Protein AF-A0A239MR69-F1 (afdb_monomer_lite)

pLDDT: mean 82.1, std 11.87, range [53.28, 95.19]

Organism: NCBI:txid474952

Radius of gyration: 20.84 Å; chains: 1; bounding box: 39×39×57 Å

Secondary structure (DSSP, 8-state):
-HHHHHHHHTT--HHHHHHHHHH-PPP---HHHHHHHHHHHHHHHHHHHHHHHHHHTT--TTS-TT-TT-SS--HHHHHHHHHHHHHHHHTTPPTT--PPPPHHHHHHHHHHHHHHHHHHHIIIII--

Structure (mmCIF, N/CA/C/O backbone):
data_AF-A0A239MR69-F1
#
_entry.id   AF-A0A239MR69-F1
#
loop_
_atom_site.group_PDB
_atom_site.id
_atom_site.type_symbol
_atom_site.label_atom_id
_atom_site.label_alt_id
_atom_site.label_comp_id
_atom_site.label_asym_id
_atom_site.label_entity_id
_atom_site.label_seq_id
_atom_site.pdbx_PDB_ins_code
_atom_site.Cartn_x
_atom_site.Cartn_y
_atom_site.Cartn_z
_atom_site.occupancy
_atom_site.B_iso_or_equiv
_atom_site.auth_seq_id
_atom_site.auth_comp_id
_atom_site.auth_asym_id
_atom_site.auth_atom_id
_atom_site.pdbx_PDB_model_num
ATOM 1 N N . MET A 1 1 ? -12.273 -18.280 19.204 1.00 54.34 1 MET A N 1
ATOM 2 C CA . MET A 1 1 ? -12.754 -18.269 20.608 1.00 54.34 1 MET A CA 1
ATOM 3 C C . MET A 1 1 ? -11.661 -18.696 21.611 1.00 54.34 1 MET A C 1
ATOM 5 O O . MET A 1 1 ? -11.927 -19.486 22.507 1.00 54.34 1 MET A O 1
ATOM 9 N N . ALA A 1 2 ? -10.424 -18.188 21.499 1.00 64.31 2 ALA A N 1
ATOM 10 C CA . ALA A 1 2 ? -9.320 -18.597 22.388 1.00 64.31 2 ALA A CA 1
ATOM 11 C C . ALA A 1 2 ? -9.255 -17.788 23.702 1.00 64.31 2 ALA A C 1
ATOM 13 O O . ALA A 1 2 ? -8.893 -18.325 24.742 1.00 64.31 2 ALA A O 1
ATOM 14 N N . ALA A 1 3 ? -9.668 -16.517 23.673 1.00 68.44 3 ALA A N 1
ATOM 15 C CA . ALA A 1 3 ? -9.575 -15.612 24.821 1.00 68.44 3 ALA A CA 1
ATOM 16 C C . ALA A 1 3 ? -10.535 -15.966 25.976 1.00 68.44 3 ALA A C 1
ATOM 18 O O . ALA A 1 3 ? -10.145 -15.896 27.136 1.00 68.44 3 ALA A O 1
ATOM 19 N N . LEU A 1 4 ? -11.761 -16.413 25.673 1.00 66.00 4 LEU A N 1
ATOM 20 C CA . LEU A 1 4 ? -12.755 -16.781 26.696 1.00 66.00 4 LEU A CA 1
ATOM 21 C C . LEU A 1 4 ? -12.341 -18.027 27.494 1.00 66.00 4 LEU A C 1
ATOM 23 O O . LEU A 1 4 ? -12.478 -18.052 28.713 1.00 66.00 4 LEU A O 1
ATOM 27 N N . LYS A 1 5 ? -11.750 -19.028 26.826 1.00 70.75 5 LYS A N 1
ATOM 28 C CA . LYS A 1 5 ? -11.228 -20.235 27.491 1.00 70.75 5 LYS A CA 1
ATOM 29 C C . LYS A 1 5 ? -10.064 -19.926 28.437 1.00 70.75 5 LYS A C 1
ATOM 31 O O . LYS A 1 5 ? -9.964 -20.537 29.495 1.00 70.75 5 LYS A O 1
ATOM 36 N N . LEU A 1 6 ? -9.211 -18.962 28.082 1.00 75.88 6 LEU A N 1
ATOM 37 C CA . LEU A 1 6 ? -8.112 -18.513 28.942 1.00 75.88 6 LEU A CA 1
ATOM 38 C C . LEU A 1 6 ? -8.636 -17.840 30.221 1.00 75.88 6 LEU A C 1
ATOM 40 O O . LEU A 1 6 ? -8.099 -18.075 31.301 1.00 75.88 6 LEU A O 1
ATOM 44 N N . LEU A 1 7 ? -9.699 -17.040 30.115 1.00 72.50 7 LEU A N 1
ATOM 45 C CA . LEU A 1 7 ? -10.329 -16.389 31.267 1.00 72.50 7 LEU A CA 1
ATOM 46 C C . LEU A 1 7 ? -10.995 -17.416 32.193 1.00 72.50 7 LEU A C 1
ATOM 48 O O . LEU A 1 7 ? -10.774 -17.372 33.401 1.00 72.50 7 LEU A O 1
ATOM 52 N N . GLN A 1 8 ? -11.683 -18.412 31.632 1.00 73.88 8 GLN A N 1
ATOM 53 C CA . GLN A 1 8 ? -12.239 -19.526 32.408 1.00 73.88 8 GLN A CA 1
ATOM 54 C C . GLN A 1 8 ? -11.150 -20.344 33.119 1.00 73.88 8 GLN A C 1
ATOM 56 O O . GLN A 1 8 ? -11.290 -20.656 34.298 1.00 73.88 8 GLN A O 1
ATOM 61 N N . SER A 1 9 ? -10.015 -20.622 32.461 1.00 76.88 9 SER A N 1
ATOM 62 C CA . SER A 1 9 ? -8.883 -21.317 33.106 1.00 76.88 9 SER A CA 1
ATOM 63 C C . SER A 1 9 ? -8.221 -20.521 34.236 1.00 76.88 9 SER A C 1
ATOM 65 O O . SER A 1 9 ? -7.526 -21.099 35.066 1.00 76.88 9 SER A O 1
ATOM 67 N N . LYS A 1 10 ? -8.440 -19.201 34.280 1.00 79.56 10 LYS A N 1
ATOM 68 C CA . LYS A 1 10 ? -7.978 -18.312 35.354 1.00 79.56 10 LYS A CA 1
ATOM 69 C C . LYS A 1 10 ? -9.010 -18.138 36.476 1.00 79.56 10 LYS A C 1
ATOM 71 O O . LYS A 1 10 ? -8.762 -17.362 37.392 1.00 79.56 10 LYS A O 1
ATOM 76 N N . GLY A 1 11 ? -10.129 -18.865 36.421 1.00 78.69 11 GLY A N 1
ATOM 77 C CA . GLY A 1 11 ? -11.151 -18.884 37.468 1.00 78.69 11 GLY A CA 1
ATOM 78 C C . GLY A 1 11 ? -12.255 -17.838 37.315 1.00 78.69 11 GLY A C 1
ATOM 79 O O . GLY A 1 11 ? -13.064 -17.701 38.226 1.00 78.69 11 GLY A O 1
ATOM 80 N N . TYR A 1 12 ? -12.319 -17.119 36.190 1.00 78.38 12 TYR A N 1
ATOM 81 C CA . TYR A 1 12 ? -13.419 -16.191 35.924 1.00 78.38 12 TYR A CA 1
ATOM 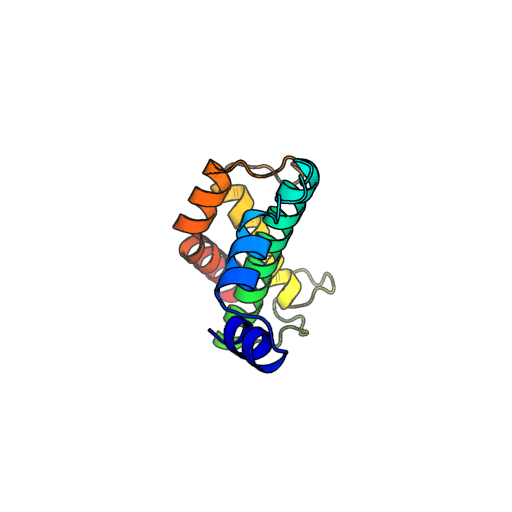82 C C . TYR A 1 12 ? -14.644 -16.946 35.412 1.00 78.38 12 TYR A C 1
ATOM 84 O O . TYR A 1 12 ? -14.545 -17.718 34.451 1.00 78.38 12 TYR A O 1
ATOM 92 N N . THR A 1 13 ? -15.803 -16.709 36.027 1.00 79.25 13 THR A N 1
ATOM 93 C CA . THR A 1 13 ? -17.060 -17.269 35.522 1.00 79.25 13 THR A CA 1
ATOM 94 C C . THR A 1 13 ? -17.506 -16.532 34.269 1.00 79.25 13 THR A C 1
ATOM 96 O O . THR A 1 13 ? -17.107 -15.397 33.998 1.00 79.25 13 THR A O 1
ATOM 99 N N . THR A 1 14 ? -18.343 -17.191 33.475 1.00 74.00 14 THR A N 1
ATOM 100 C CA . THR A 1 14 ? -18.889 -16.588 32.262 1.00 74.00 14 THR A CA 1
ATOM 101 C C . THR A 1 14 ? -19.678 -15.322 32.597 1.00 74.00 14 THR A C 1
ATOM 103 O O . THR A 1 14 ? -19.508 -14.342 31.879 1.00 74.00 14 THR A O 1
ATOM 106 N N . GLU A 1 15 ? -20.425 -15.304 33.716 1.00 74.12 15 GLU A N 1
ATOM 107 C CA . GLU A 1 15 ? -21.164 -14.118 34.175 1.00 74.12 15 GLU A CA 1
ATOM 108 C C . GLU A 1 15 ? -20.233 -12.944 34.506 1.00 74.12 15 GLU A C 1
ATOM 110 O O . GLU A 1 15 ? -20.468 -11.833 34.034 1.00 74.12 15 GLU A O 1
ATOM 115 N N . GLN A 1 16 ? -19.139 -13.196 35.237 1.00 74.00 16 GLN A N 1
ATOM 116 C CA . GLN A 1 16 ? -18.146 -12.173 35.592 1.00 74.00 16 GLN A CA 1
ATOM 117 C C . GLN A 1 16 ? -17.463 -11.576 34.357 1.00 74.00 16 GLN A C 1
ATOM 119 O O . GLN A 1 16 ? -17.144 -10.389 34.321 1.00 74.00 16 GLN A O 1
ATOM 124 N N . VAL A 1 17 ? -17.235 -12.395 33.327 1.00 69.19 17 VAL A N 1
ATOM 125 C CA . VAL A 1 17 ? -16.662 -11.930 32.060 1.00 69.19 17 VAL A CA 1
ATOM 126 C C . VAL A 1 17 ? -17.663 -11.069 31.291 1.00 69.19 17 VAL A C 1
ATOM 128 O O . VAL A 1 17 ? -17.259 -10.040 30.755 1.00 69.19 17 VAL A O 1
ATOM 131 N N . THR A 1 18 ? -18.946 -11.442 31.245 1.00 71.81 18 THR A N 1
ATOM 132 C CA . THR A 1 18 ? -19.999 -10.612 30.630 1.00 71.81 18 THR A CA 1
ATOM 133 C C . THR A 1 18 ? -20.196 -9.292 31.364 1.00 71.81 18 THR A C 1
ATOM 135 O O . THR A 1 18 ? -20.209 -8.257 30.712 1.00 71.81 18 THR A O 1
ATOM 138 N N . GLU A 1 19 ? -20.239 -9.293 32.696 1.00 74.38 19 GLU A N 1
ATOM 139 C CA . GLU A 1 19 ? -20.386 -8.075 33.503 1.00 74.38 19 GLU A CA 1
ATOM 140 C C . GLU A 1 19 ? -19.182 -7.129 33.328 1.00 74.38 19 GLU A C 1
ATOM 142 O O . GLU A 1 19 ? -19.330 -5.913 33.178 1.00 74.38 19 GLU A O 1
ATOM 147 N N . ALA A 1 20 ? -17.966 -7.679 33.244 1.00 68.94 20 ALA A N 1
ATOM 148 C CA . ALA A 1 20 ? -16.765 -6.912 32.915 1.00 68.94 20 ALA A CA 1
ATOM 149 C C . ALA A 1 20 ? -16.802 -6.336 31.485 1.00 68.94 20 ALA A C 1
ATOM 151 O O . ALA A 1 20 ? -16.360 -5.214 31.253 1.00 68.94 20 ALA A O 1
ATOM 152 N N . LEU A 1 21 ? -17.334 -7.086 30.515 1.00 66.69 21 LEU A N 1
ATOM 153 C CA . LEU A 1 21 ? -17.507 -6.635 29.130 1.00 66.69 21 LEU A CA 1
ATOM 154 C C . LEU A 1 21 ? -18.568 -5.541 28.993 1.00 66.69 21 LEU A C 1
ATOM 156 O O . LEU A 1 21 ? -18.372 -4.603 28.226 1.00 66.69 21 LEU A O 1
ATOM 160 N N . GLU A 1 22 ? -19.661 -5.644 29.741 1.00 69.69 22 GLU A N 1
ATOM 161 C CA . GLU A 1 22 ? -20.737 -4.652 29.764 1.00 69.69 22 GLU A CA 1
ATOM 162 C C . GLU A 1 22 ? -20.319 -3.368 30.495 1.00 69.69 22 GLU A C 1
ATOM 164 O O . GLU A 1 22 ? -20.721 -2.272 30.105 1.00 69.69 22 GLU A O 1
ATOM 169 N N . SER A 1 23 ? -19.457 -3.482 31.510 1.00 68.75 23 SER A N 1
ATOM 170 C CA . SER A 1 23 ? -18.897 -2.336 32.243 1.00 68.75 23 SER A CA 1
ATOM 171 C C . SER A 1 23 ? -17.694 -1.676 31.556 1.00 68.75 23 SER A C 1
ATOM 173 O O . SER A 1 23 ? -17.339 -0.542 31.897 1.00 68.75 23 SER A O 1
ATOM 175 N N . LEU A 1 24 ? -17.083 -2.332 30.564 1.00 65.31 24 LEU A N 1
ATOM 176 C CA . LEU A 1 24 ? -16.018 -1.771 29.733 1.00 65.31 24 LEU A CA 1
ATOM 177 C C . LEU A 1 24 ? -16.575 -0.648 28.849 1.00 65.31 24 LEU A C 1
ATOM 179 O O . LEU A 1 24 ? -16.944 -0.840 27.691 1.00 65.31 24 LEU A O 1
ATOM 183 N N . GLN A 1 25 ? -16.588 0.571 29.385 1.00 57.25 25 GLN A N 1
ATOM 184 C CA . GLN A 1 25 ? -16.839 1.749 28.570 1.00 57.25 25 GLN A CA 1
ATOM 185 C C . GLN A 1 25 ? -15.681 1.939 27.578 1.00 57.25 25 GLN A C 1
ATOM 187 O O . GLN A 1 25 ? -14.514 1.960 27.991 1.00 57.25 25 GLN A O 1
ATOM 192 N N . PRO A 1 26 ? -15.960 2.090 26.269 1.00 60.88 26 PRO A N 1
ATOM 193 C CA . PRO A 1 26 ? -14.925 2.374 25.290 1.00 60.88 26 PRO A CA 1
ATOM 194 C C . PRO A 1 26 ? -14.168 3.629 25.708 1.00 60.88 26 PRO A C 1
ATOM 196 O O . PRO A 1 26 ? -14.777 4.681 25.905 1.00 60.88 26 PRO A O 1
ATOM 199 N N . VAL A 1 27 ? -12.841 3.540 25.814 1.00 62.03 27 VAL A N 1
ATOM 200 C CA . VAL A 1 27 ? -12.018 4.728 26.056 1.00 62.03 27 VAL A CA 1
ATOM 201 C C . VAL A 1 27 ? -12.282 5.703 24.905 1.00 62.03 27 VAL A C 1
ATOM 203 O O . VAL A 1 27 ? -12.012 5.348 23.751 1.00 62.03 27 VAL A O 1
ATOM 206 N N . PRO A 1 28 ? -12.821 6.907 25.170 1.00 57.09 28 PRO A N 1
ATOM 207 C CA . PRO A 1 28 ? -13.167 7.840 24.114 1.00 57.09 28 PRO A CA 1
ATOM 208 C C . PRO A 1 28 ? -11.891 8.240 23.375 1.00 57.09 28 PRO A C 1
ATOM 210 O O . PRO A 1 28 ? -11.030 8.958 23.882 1.00 57.09 28 PRO A O 1
ATOM 213 N N . VAL A 1 29 ? -11.744 7.733 22.154 1.00 67.12 29 VAL A N 1
ATOM 214 C CA . VAL A 1 29 ? -10.640 8.101 21.274 1.00 67.12 29 VAL A CA 1
ATOM 215 C C . VAL A 1 29 ? -10.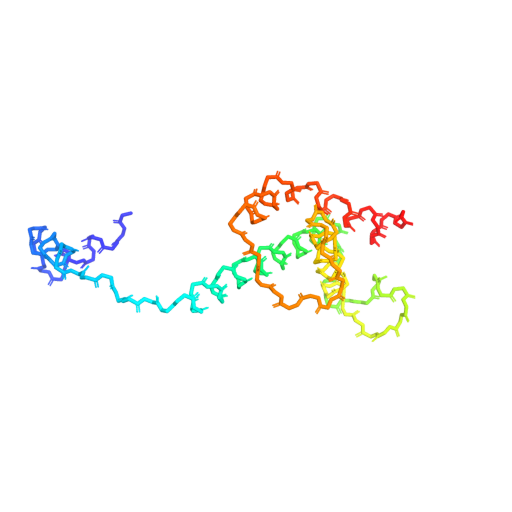960 9.426 20.604 1.00 67.12 29 VAL A C 1
ATOM 217 O O . VAL A 1 29 ? -12.060 9.656 20.100 1.00 67.12 29 VAL A O 1
ATOM 220 N N . THR A 1 30 ? -9.980 10.323 20.567 1.00 73.50 30 THR A N 1
ATOM 221 C CA . THR A 1 30 ? -10.147 11.589 19.856 1.00 73.50 30 THR A CA 1
ATOM 222 C C . THR A 1 30 ? -10.386 11.325 18.368 1.00 73.50 30 THR A C 1
ATOM 224 O O . THR A 1 30 ? -9.839 10.383 17.785 1.00 73.50 30 THR A O 1
ATOM 227 N N . LYS A 1 31 ? -11.146 12.205 17.703 1.00 72.19 31 LYS A N 1
ATOM 228 C CA . LYS A 1 31 ? -11.356 12.130 16.245 1.00 72.19 31 LYS A CA 1
ATOM 229 C C . LYS A 1 31 ? -10.025 12.066 15.469 1.00 72.19 31 LYS A C 1
ATOM 231 O O . LYS A 1 31 ? -9.975 11.470 14.400 1.00 72.19 31 LYS A O 1
ATOM 236 N N . ALA A 1 32 ? -8.944 12.641 16.007 1.00 67.50 32 ALA A N 1
ATOM 237 C CA . ALA A 1 32 ? -7.599 12.564 15.434 1.00 67.50 32 ALA A CA 1
ATOM 238 C C . ALA A 1 32 ? -6.995 11.150 15.483 1.00 67.50 32 ALA A C 1
ATOM 240 O O . ALA A 1 32 ? -6.489 10.684 14.463 1.00 67.50 32 ALA A O 1
ATOM 241 N N . ARG A 1 33 ? -7.109 10.437 16.614 1.00 68.12 33 A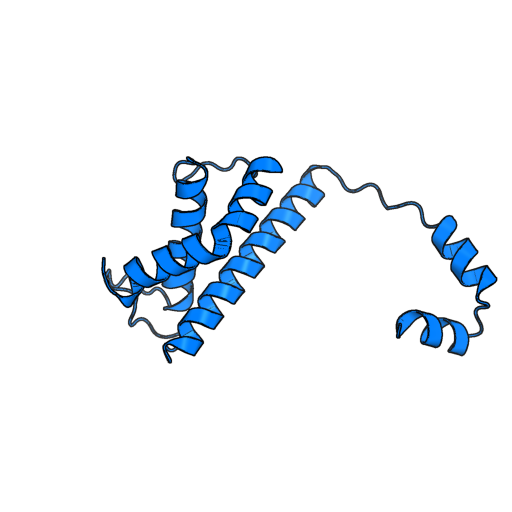RG A N 1
ATOM 242 C CA . ARG A 1 33 ? -6.628 9.049 16.743 1.00 68.12 33 ARG A CA 1
ATOM 243 C C . ARG A 1 33 ? -7.366 8.091 15.813 1.00 68.12 33 ARG A C 1
ATOM 245 O O . ARG A 1 33 ? -6.739 7.228 15.208 1.00 68.12 33 ARG A O 1
ATOM 252 N N . VAL A 1 34 ? -8.677 8.274 15.650 1.00 67.44 34 VAL A N 1
ATOM 253 C CA . VAL A 1 34 ? -9.481 7.481 14.703 1.00 67.44 34 VAL A CA 1
ATOM 254 C C . VAL A 1 34 ? -8.978 7.662 13.269 1.00 67.44 34 VAL A C 1
ATOM 256 O O . VAL A 1 34 ? -8.869 6.690 12.526 1.00 67.44 34 VAL A O 1
ATOM 259 N N . ARG A 1 35 ? -8.631 8.895 12.880 1.00 63.53 35 ARG A N 1
ATOM 260 C CA . ARG A 1 35 ? -8.096 9.190 11.541 1.00 63.53 35 ARG A CA 1
ATOM 261 C C . ARG A 1 35 ? -6.710 8.581 11.325 1.00 63.53 35 ARG A C 1
ATOM 263 O O . ARG A 1 35 ? -6.513 7.884 10.338 1.00 63.53 35 ARG A O 1
ATOM 270 N N . GLN A 1 36 ? -5.798 8.737 12.285 1.00 67.38 36 GLN A N 1
ATOM 271 C CA . GLN A 1 36 ? -4.466 8.120 12.220 1.00 67.38 36 GLN A CA 1
ATOM 272 C C . GLN A 1 36 ? -4.536 6.594 12.088 1.00 67.38 36 GLN A C 1
ATOM 274 O O . GLN A 1 36 ? -3.820 6.022 11.272 1.00 67.38 36 GLN A O 1
ATOM 279 N N . ALA A 1 37 ? -5.432 5.940 12.834 1.00 69.81 37 ALA A N 1
ATOM 280 C CA . ALA A 1 37 ? -5.630 4.496 12.738 1.00 69.81 37 ALA A CA 1
ATOM 281 C C . ALA A 1 37 ? -6.146 4.069 11.353 1.00 69.81 37 ALA A C 1
ATOM 283 O O . ALA A 1 37 ? -5.641 3.105 10.782 1.00 69.81 37 ALA A O 1
ATOM 284 N N . LYS A 1 38 ? -7.105 4.809 10.777 1.00 67.94 38 LYS A N 1
ATOM 285 C CA . LYS A 1 38 ? -7.617 4.535 9.423 1.00 67.94 38 LYS A CA 1
ATOM 286 C C . LYS A 1 38 ? -6.540 4.701 8.353 1.00 67.94 38 LYS A C 1
ATOM 288 O O . LYS A 1 38 ? -6.409 3.843 7.485 1.00 67.94 38 LYS A O 1
ATOM 293 N N . ARG A 1 39 ? -5.734 5.760 8.448 1.00 71.81 39 ARG A N 1
ATOM 294 C CA . ARG A 1 39 ? -4.605 5.994 7.542 1.00 71.81 39 ARG A CA 1
ATOM 295 C C . ARG A 1 39 ? -3.550 4.896 7.650 1.00 71.81 39 ARG A C 1
ATOM 297 O O . ARG A 1 39 ? -3.104 4.390 6.629 1.00 71.81 39 ARG A O 1
ATOM 304 N N . ALA A 1 40 ? -3.191 4.502 8.871 1.00 76.00 40 ALA A N 1
ATOM 305 C CA . ALA A 1 40 ? -2.259 3.403 9.103 1.00 76.00 40 ALA A CA 1
ATOM 306 C C . ALA A 1 40 ? -2.792 2.073 8.542 1.00 76.00 40 ALA A C 1
ATOM 308 O O . ALA A 1 40 ? -2.025 1.295 7.978 1.00 76.00 40 ALA A O 1
ATOM 309 N N . GLY A 1 41 ? -4.103 1.832 8.643 1.00 83.12 41 GLY A N 1
ATOM 310 C CA . GLY A 1 41 ? -4.756 0.661 8.057 1.00 83.12 41 GLY A CA 1
ATOM 311 C C . GLY A 1 41 ? -4.640 0.620 6.532 1.00 83.12 41 GLY A C 1
ATOM 312 O O . GLY A 1 41 ? -4.224 -0.398 5.979 1.00 83.12 41 GLY A O 1
ATOM 313 N N . LEU A 1 42 ? -4.938 1.734 5.857 1.00 85.25 42 LEU A N 1
ATOM 314 C CA . LEU A 1 42 ? -4.801 1.827 4.402 1.00 85.25 42 LEU A CA 1
ATOM 315 C C . LEU A 1 42 ? -3.337 1.710 3.955 1.00 85.25 42 LEU A C 1
ATOM 317 O O . LEU A 1 42 ? -3.046 0.937 3.048 1.00 85.25 42 LEU A O 1
ATOM 321 N N . ASP A 1 43 ? -2.410 2.403 4.621 1.00 87.25 43 ASP A N 1
ATOM 322 C CA . ASP A 1 43 ? -0.974 2.323 4.318 1.00 87.25 43 ASP A CA 1
ATOM 323 C C . ASP A 1 43 ? -0.442 0.887 4.458 1.00 87.25 43 ASP A C 1
ATOM 325 O O . ASP A 1 43 ? 0.268 0.387 3.583 1.00 87.25 43 ASP A O 1
ATOM 329 N N . THR A 1 44 ? -0.869 0.183 5.511 1.00 88.56 44 THR A N 1
ATOM 330 C CA . THR A 1 44 ? -0.540 -1.233 5.718 1.00 88.56 44 THR A CA 1
ATOM 331 C C . THR A 1 44 ? -1.089 -2.091 4.582 1.00 88.56 44 THR A C 1
ATOM 333 O O . THR A 1 44 ? -0.349 -2.888 4.010 1.00 88.56 44 THR A O 1
ATOM 336 N N . ARG A 1 45 ? -2.362 -1.903 4.207 1.00 90.44 45 ARG A N 1
ATOM 337 C CA . ARG A 1 45 ? -3.001 -2.644 3.109 1.00 90.44 45 ARG A CA 1
ATOM 338 C C . ARG A 1 45 ? -2.266 -2.431 1.784 1.00 90.44 45 ARG A C 1
ATOM 340 O O . ARG A 1 45 ? -2.003 -3.401 1.076 1.00 90.44 45 ARG A O 1
ATOM 347 N N . ILE A 1 46 ? -1.895 -1.190 1.474 1.00 93.06 46 ILE A N 1
ATOM 348 C CA . ILE A 1 46 ? -1.125 -0.842 0.275 1.00 93.06 46 ILE A CA 1
ATOM 349 C C . ILE A 1 46 ? 0.252 -1.509 0.307 1.00 93.06 46 ILE A C 1
ATOM 351 O O . ILE A 1 46 ? 0.651 -2.133 -0.674 1.00 93.06 46 ILE A O 1
ATOM 355 N N . LYS A 1 47 ? 0.968 -1.443 1.436 1.00 93.06 47 LYS A N 1
ATOM 356 C CA . LYS A 1 47 ? 2.278 -2.090 1.587 1.00 93.06 47 LYS A CA 1
ATOM 357 C C . LYS A 1 47 ? 2.189 -3.606 1.396 1.00 93.06 47 LYS A C 1
ATOM 359 O O . LYS A 1 47 ? 3.027 -4.181 0.704 1.00 93.06 47 LYS A O 1
ATOM 364 N N . THR A 1 48 ? 1.177 -4.251 1.976 1.00 94.38 48 THR A N 1
ATOM 365 C CA . THR A 1 48 ? 0.932 -5.689 1.801 1.00 94.38 48 THR A CA 1
ATOM 366 C C . THR A 1 48 ? 0.624 -6.029 0.345 1.00 94.38 48 THR A C 1
ATOM 368 O O . THR A 1 48 ? 1.171 -7.001 -0.170 1.00 94.38 48 THR A O 1
ATOM 371 N N . ALA A 1 49 ? -0.198 -5.227 -0.336 1.00 93.50 49 ALA A N 1
ATOM 372 C CA . ALA A 1 49 ? -0.500 -5.421 -1.751 1.00 93.50 49 ALA A CA 1
ATOM 373 C C . ALA A 1 49 ? 0.754 -5.272 -2.626 1.00 93.50 49 ALA A C 1
ATOM 375 O O . ALA A 1 49 ? 1.021 -6.139 -3.451 1.00 93.50 49 ALA A O 1
ATOM 376 N N . ALA A 1 50 ? 1.568 -4.240 -2.391 1.00 94.50 50 ALA A N 1
ATOM 377 C CA . ALA A 1 50 ? 2.830 -4.040 -3.099 1.00 94.50 50 ALA A CA 1
ATOM 378 C C . ALA A 1 50 ? 3.786 -5.227 -2.907 1.00 94.50 50 ALA A C 1
ATOM 380 O O . ALA A 1 50 ? 4.324 -5.749 -3.879 1.00 94.50 50 ALA A O 1
ATOM 381 N N . ALA A 1 51 ? 3.966 -5.696 -1.669 1.00 93.75 51 ALA A N 1
ATOM 382 C CA . ALA A 1 51 ? 4.808 -6.857 -1.386 1.00 93.75 51 ALA A CA 1
ATOM 383 C C . ALA A 1 51 ? 4.281 -8.135 -2.060 1.00 93.75 51 ALA A C 1
ATOM 385 O O . ALA A 1 51 ? 5.066 -8.907 -2.605 1.00 93.75 51 ALA A O 1
ATOM 386 N N . ARG A 1 52 ? 2.957 -8.336 -2.058 1.00 95.19 52 ARG A N 1
ATOM 387 C CA . ARG A 1 52 ? 2.308 -9.468 -2.725 1.00 95.19 52 ARG A CA 1
ATOM 388 C C . ARG A 1 52 ? 2.532 -9.443 -4.236 1.00 95.19 52 ARG A C 1
ATOM 390 O O . ARG A 1 52 ? 2.945 -10.456 -4.781 1.00 95.19 52 ARG A O 1
ATOM 397 N N . VAL A 1 53 ? 2.322 -8.298 -4.883 1.00 94.56 53 VAL A N 1
ATOM 398 C CA . VAL A 1 53 ? 2.593 -8.120 -6.318 1.00 94.56 53 VAL A CA 1
ATOM 399 C C . VAL A 1 53 ? 4.049 -8.460 -6.628 1.00 94.56 53 VAL A C 1
ATOM 401 O O . VAL A 1 53 ? 4.327 -9.246 -7.523 1.00 94.56 53 VAL A O 1
ATOM 404 N N . LEU A 1 54 ? 5.001 -7.928 -5.861 1.00 94.25 54 LEU A N 1
ATOM 405 C CA . LEU A 1 54 ? 6.418 -8.210 -6.102 1.00 94.25 54 LEU A CA 1
ATOM 406 C C . LEU A 1 54 ? 6.744 -9.701 -5.953 1.00 94.25 54 LEU A C 1
ATOM 408 O O . LEU A 1 54 ? 7.501 -10.235 -6.758 1.00 94.25 54 LEU A O 1
ATOM 412 N N . ALA A 1 55 ? 6.135 -10.381 -4.980 1.00 94.25 55 ALA A N 1
ATOM 413 C CA . ALA A 1 55 ? 6.275 -11.824 -4.822 1.00 94.25 55 ALA A CA 1
ATOM 414 C C . ALA A 1 55 ? 5.675 -12.605 -6.006 1.00 94.25 55 ALA A C 1
ATOM 416 O O . ALA A 1 55 ? 6.322 -13.519 -6.509 1.00 94.25 55 ALA A O 1
ATOM 417 N N . GLU A 1 56 ? 4.484 -12.227 -6.484 1.00 94.50 56 GLU A N 1
ATOM 418 C CA . GLU A 1 56 ? 3.816 -12.860 -7.634 1.00 94.50 56 GLU A CA 1
ATOM 419 C C . GLU A 1 56 ? 4.660 -12.759 -8.916 1.00 94.50 56 GLU A C 1
ATOM 421 O O . GLU A 1 56 ? 4.752 -13.722 -9.674 1.00 94.50 56 GLU A O 1
ATOM 426 N N . TYR A 1 57 ? 5.357 -11.639 -9.114 1.00 92.75 57 TYR A N 1
ATOM 427 C CA . TYR A 1 57 ? 6.248 -11.416 -10.259 1.00 92.75 57 TYR A CA 1
ATOM 428 C C . TYR A 1 57 ? 7.706 -11.836 -10.002 1.00 92.75 57 TYR A C 1
ATOM 430 O O . TYR A 1 57 ? 8.574 -11.588 -10.837 1.00 92.75 57 TYR A O 1
ATOM 438 N N . SER A 1 58 ? 8.003 -12.475 -8.863 1.00 94.38 58 SER A N 1
ATOM 439 C CA . SER A 1 58 ? 9.362 -12.893 -8.473 1.00 94.38 58 SER A CA 1
ATOM 440 C C . SER A 1 58 ? 10.396 -11.752 -8.466 1.00 94.38 58 SER A C 1
ATOM 442 O O . SER A 1 58 ? 11.576 -11.949 -8.756 1.00 94.38 58 SER A O 1
ATOM 444 N N . ILE A 1 59 ? 9.966 -10.538 -8.116 1.00 93.94 59 ILE A N 1
ATOM 445 C CA . ILE A 1 59 ? 10.812 -9.345 -8.027 1.00 93.94 59 ILE A CA 1
ATOM 446 C C . ILE A 1 59 ? 11.283 -9.165 -6.582 1.00 93.94 59 ILE A C 1
ATOM 448 O O . ILE A 1 59 ? 10.476 -9.088 -5.659 1.00 93.94 59 ILE A O 1
ATOM 452 N N . ASN A 1 60 ? 12.597 -9.019 -6.378 1.00 93.31 60 ASN A N 1
ATOM 453 C CA . ASN A 1 60 ? 13.159 -8.737 -5.054 1.00 93.31 60 ASN A CA 1
ATOM 454 C C . ASN A 1 60 ? 12.666 -7.368 -4.527 1.00 93.31 60 ASN A C 1
ATOM 456 O O . ASN A 1 60 ? 12.986 -6.354 -5.156 1.00 93.31 60 ASN A O 1
ATOM 460 N N . PRO A 1 61 ? 11.962 -7.295 -3.379 1.00 91.56 61 PRO A N 1
ATOM 461 C CA . PRO A 1 61 ? 11.467 -6.035 -2.819 1.00 91.56 61 PRO A CA 1
ATOM 462 C C . PRO A 1 61 ? 12.551 -5.006 -2.475 1.00 91.56 61 PRO A C 1
ATOM 464 O O . PRO A 1 61 ? 12.305 -3.808 -2.620 1.00 91.56 61 PRO A O 1
ATOM 467 N N . GLU A 1 62 ? 13.742 -5.462 -2.078 1.00 92.75 62 GLU A N 1
ATOM 468 C CA . GLU A 1 62 ? 14.893 -4.609 -1.736 1.00 92.75 62 GLU A CA 1
ATOM 469 C C . GLU A 1 62 ? 15.777 -4.278 -2.951 1.00 92.75 62 GLU A C 1
ATOM 471 O O . GLU A 1 62 ? 16.702 -3.472 -2.862 1.00 92.75 62 GLU A O 1
ATOM 476 N N . GLY A 1 63 ? 15.495 -4.886 -4.109 1.00 92.38 63 GLY A N 1
ATOM 477 C CA . GLY A 1 63 ? 16.159 -4.553 -5.369 1.00 92.38 63 GLY A CA 1
ATOM 478 C C . GLY A 1 63 ? 15.775 -3.160 -5.878 1.00 92.38 63 GLY A C 1
ATOM 479 O O . GLY A 1 63 ? 14.890 -2.512 -5.330 1.00 92.38 63 GLY A O 1
ATOM 480 N N . GLN A 1 64 ? 16.419 -2.707 -6.956 1.00 93.69 64 GLN A N 1
ATOM 481 C CA . GLN A 1 64 ? 16.173 -1.390 -7.578 1.00 93.69 64 GLN A CA 1
ATOM 482 C C . GLN A 1 64 ? 15.769 -1.503 -9.058 1.00 93.69 64 GLN A C 1
ATOM 484 O O . GLN A 1 64 ? 15.864 -0.547 -9.822 1.00 93.69 64 GLN A O 1
ATOM 489 N N . THR A 1 65 ? 15.338 -2.687 -9.494 1.00 90.75 65 THR A N 1
ATOM 490 C CA . THR A 1 65 ? 15.017 -2.973 -10.902 1.00 90.75 65 THR A CA 1
ATOM 491 C C . THR A 1 65 ? 13.842 -2.150 -11.438 1.00 90.75 65 THR A C 1
ATOM 493 O O . THR A 1 65 ? 13.792 -1.871 -12.632 1.00 90.75 65 THR A O 1
ATOM 496 N N . LEU A 1 66 ? 12.916 -1.734 -10.573 1.00 89.56 66 LEU A N 1
ATOM 497 C CA . LEU A 1 66 ? 11.753 -0.912 -10.915 1.00 89.56 66 LEU A CA 1
ATOM 498 C C . LEU A 1 66 ? 12.046 0.597 -10.842 1.00 89.56 66 LEU A C 1
ATOM 500 O O . LEU A 1 66 ? 11.251 1.403 -11.324 1.00 89.56 66 LEU A O 1
ATOM 504 N N . ASP A 1 67 ? 13.185 1.010 -10.278 1.00 90.12 67 ASP A N 1
ATOM 505 C CA . ASP A 1 67 ? 13.577 2.419 -10.176 1.00 90.12 67 ASP A CA 1
ATOM 506 C C . ASP A 1 67 ? 14.195 2.934 -11.486 1.00 90.12 67 ASP A C 1
ATOM 508 O O . ASP A 1 67 ? 15.391 3.211 -11.598 1.00 90.12 67 ASP A O 1
ATOM 512 N N . LYS A 1 68 ? 1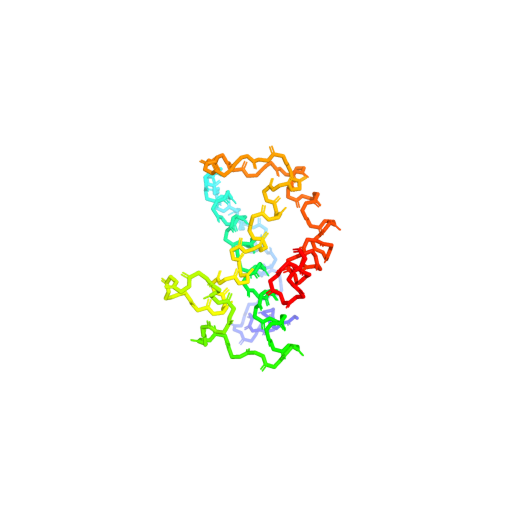3.343 3.103 -12.504 1.00 86.00 68 LYS A N 1
ATOM 513 C CA . LYS A 1 68 ? 13.736 3.572 -13.846 1.00 86.00 68 LYS A CA 1
ATOM 514 C C . LYS A 1 68 ? 14.441 4.937 -13.824 1.00 86.00 68 LYS A C 1
ATOM 516 O O . LYS A 1 68 ? 15.251 5.225 -14.701 1.00 86.00 68 LYS A O 1
ATOM 521 N N . LYS A 1 69 ? 14.152 5.776 -12.822 1.00 86.62 69 LYS A N 1
ATOM 522 C CA . LYS A 1 69 ? 14.741 7.116 -12.660 1.00 86.62 69 LYS A CA 1
ATOM 523 C C . LYS A 1 69 ? 16.064 7.106 -11.882 1.00 86.62 69 LYS A C 1
ATOM 525 O O . LYS A 1 69 ? 16.660 8.169 -11.739 1.00 86.62 69 LYS A O 1
ATOM 530 N N . ARG A 1 70 ? 16.526 5.938 -11.410 1.00 86.88 70 ARG A N 1
ATOM 531 C CA . ARG A 1 70 ? 17.774 5.754 -10.644 1.00 86.88 70 ARG A CA 1
ATOM 532 C C . ARG A 1 70 ? 17.876 6.707 -9.448 1.00 86.88 70 ARG A C 1
ATOM 534 O O . ARG A 1 70 ? 18.918 7.305 -9.196 1.00 86.88 70 ARG A O 1
ATOM 541 N N . LEU A 1 71 ? 16.772 6.856 -8.723 1.00 89.12 71 LEU A N 1
ATOM 542 C CA . LEU A 1 71 ? 16.670 7.674 -7.515 1.00 89.12 71 LEU A CA 1
ATOM 543 C C . LEU A 1 71 ? 17.152 6.937 -6.250 1.00 89.12 71 LEU A C 1
ATOM 545 O O . LEU A 1 71 ? 17.070 7.498 -5.159 1.00 89.12 71 LEU A O 1
ATOM 549 N N . GLY A 1 72 ? 17.614 5.690 -6.378 1.00 90.00 72 GLY A N 1
ATOM 550 C CA . GLY A 1 72 ? 18.053 4.844 -5.268 1.00 90.00 72 GLY A CA 1
ATOM 551 C C . GLY A 1 72 ? 16.890 4.267 -4.461 1.00 90.00 72 GLY A C 1
ATOM 552 O O . GLY A 1 72 ? 17.032 4.015 -3.266 1.00 90.00 72 GLY A O 1
ATOM 553 N N . ARG A 1 73 ? 15.714 4.103 -5.078 1.00 91.12 73 ARG A N 1
ATOM 554 C CA . ARG A 1 73 ? 14.509 3.597 -4.405 1.00 91.12 73 ARG A CA 1
ATOM 555 C C . ARG A 1 73 ? 14.403 2.086 -4.552 1.00 91.12 73 ARG A C 1
ATOM 557 O O . ARG A 1 73 ? 14.633 1.548 -5.630 1.00 91.12 73 ARG A O 1
ATOM 564 N N . SER A 1 74 ? 13.993 1.410 -3.480 1.00 94.19 74 SER A N 1
ATOM 565 C CA . SER A 1 74 ? 13.710 -0.022 -3.549 1.00 94.19 74 SER A CA 1
ATOM 566 C C . SER A 1 74 ? 12.440 -0.307 -4.354 1.00 94.19 74 SER A C 1
ATOM 568 O O . SER A 1 74 ? 11.527 0.522 -4.432 1.00 94.19 74 SER A O 1
ATOM 570 N N . ASN A 1 75 ? 12.355 -1.506 -4.921 1.00 92.81 75 ASN A N 1
ATOM 571 C CA . ASN A 1 75 ? 11.213 -1.990 -5.691 1.00 92.81 75 ASN A CA 1
ATOM 572 C C . ASN A 1 75 ? 9.909 -1.902 -4.890 1.00 92.81 75 ASN A C 1
ATOM 574 O O . ASN A 1 75 ? 8.875 -1.504 -5.430 1.00 92.81 75 ASN A O 1
ATOM 578 N N . LEU A 1 76 ? 9.969 -2.189 -3.584 1.00 92.75 76 LEU A N 1
ATOM 579 C CA . LEU A 1 76 ? 8.837 -2.021 -2.676 1.00 92.75 76 LEU A CA 1
ATOM 580 C C . LEU A 1 76 ? 8.368 -0.566 -2.594 1.00 92.75 76 LEU A C 1
ATOM 582 O O . LEU A 1 76 ? 7.167 -0.308 -2.652 1.00 92.75 76 LEU A O 1
ATOM 586 N N . ILE A 1 77 ? 9.299 0.386 -2.479 1.00 92.69 77 ILE A N 1
ATOM 587 C CA . ILE A 1 77 ? 8.972 1.816 -2.428 1.00 92.69 77 ILE A CA 1
ATOM 588 C C . ILE A 1 77 ? 8.373 2.274 -3.756 1.00 92.69 77 ILE A C 1
ATOM 590 O O . ILE A 1 77 ? 7.394 3.022 -3.741 1.00 92.69 77 ILE A O 1
ATOM 594 N N . VAL A 1 78 ? 8.925 1.832 -4.890 1.00 94.12 78 VAL A N 1
ATOM 595 C CA . VAL A 1 78 ? 8.415 2.187 -6.223 1.00 94.12 78 VAL A CA 1
ATOM 596 C C . VAL A 1 78 ? 6.976 1.698 -6.394 1.00 94.12 78 VAL A C 1
ATOM 598 O O . VAL A 1 78 ? 6.095 2.504 -6.691 1.00 94.12 78 VAL A O 1
ATOM 601 N N . MET A 1 79 ? 6.717 0.416 -6.118 1.00 94.38 79 MET A N 1
ATOM 602 C CA . MET A 1 79 ? 5.383 -0.173 -6.252 1.00 94.38 79 MET A CA 1
ATOM 603 C C . MET A 1 79 ? 4.373 0.458 -5.284 1.00 94.38 79 MET A C 1
ATOM 605 O O . MET A 1 79 ? 3.283 0.856 -5.690 1.00 94.38 79 MET A O 1
ATOM 609 N N . LYS A 1 80 ? 4.751 0.632 -4.008 1.00 94.19 80 LYS A N 1
ATOM 610 C CA . LYS A 1 80 ? 3.915 1.322 -3.014 1.00 94.19 80 LYS A CA 1
ATOM 611 C C . LYS A 1 80 ? 3.546 2.732 -3.476 1.00 94.19 80 LYS A C 1
ATOM 613 O O . LYS A 1 80 ? 2.380 3.106 -3.417 1.00 94.19 80 LYS A O 1
ATOM 618 N N . SER A 1 81 ? 4.530 3.498 -3.947 1.00 91.50 81 SER A N 1
ATOM 619 C CA . SER A 1 81 ? 4.316 4.883 -4.379 1.00 91.50 81 SER A CA 1
ATOM 620 C C . SER A 1 81 ? 3.384 4.971 -5.589 1.00 91.50 81 SER A C 1
ATOM 622 O O . SER A 1 81 ? 2.601 5.914 -5.677 1.00 91.50 81 SER A O 1
ATOM 624 N N . ALA A 1 82 ? 3.447 4.001 -6.508 1.00 93.25 82 ALA A N 1
ATOM 625 C CA . ALA A 1 82 ? 2.530 3.935 -7.642 1.00 93.25 82 ALA A CA 1
ATOM 626 C C . ALA A 1 82 ? 1.087 3.689 -7.179 1.00 93.25 82 ALA A C 1
ATOM 628 O O . ALA A 1 82 ? 0.190 4.438 -7.560 1.00 93.25 82 ALA A O 1
ATOM 629 N N . ILE A 1 83 ? 0.871 2.720 -6.282 1.00 93.62 83 ILE A N 1
ATOM 630 C CA . ILE A 1 83 ? -0.455 2.462 -5.704 1.00 93.62 83 ILE A CA 1
ATOM 631 C C . ILE A 1 83 ? -0.968 3.703 -4.957 1.00 93.62 83 ILE A C 1
ATOM 633 O O . ILE A 1 83 ? -2.091 4.133 -5.202 1.00 93.62 83 ILE A O 1
ATOM 637 N N . ASP A 1 84 ? -0.145 4.328 -4.106 1.00 90.94 84 ASP A N 1
ATOM 638 C CA . ASP A 1 84 ? -0.510 5.548 -3.368 1.00 90.94 84 ASP A CA 1
ATOM 639 C C . ASP A 1 84 ? -0.932 6.691 -4.310 1.00 90.94 84 ASP A C 1
ATOM 641 O O . ASP A 1 84 ? -1.884 7.424 -4.027 1.00 90.94 84 ASP A O 1
ATOM 645 N N . ARG A 1 85 ? -0.244 6.860 -5.446 1.00 90.81 85 ARG A N 1
ATOM 646 C CA . ARG A 1 85 ? -0.607 7.874 -6.443 1.00 90.81 85 ARG A CA 1
ATOM 647 C C . ARG A 1 85 ? -1.961 7.563 -7.082 1.00 90.81 85 ARG A C 1
ATOM 649 O O . ARG A 1 85 ? -2.820 8.439 -7.102 1.00 90.81 85 ARG A O 1
ATOM 656 N N . ILE A 1 86 ? -2.179 6.329 -7.535 1.00 92.00 86 ILE A N 1
ATOM 657 C CA . ILE A 1 86 ? -3.432 5.927 -8.198 1.00 92.00 86 ILE A CA 1
ATOM 658 C C . ILE A 1 86 ? -4.618 5.974 -7.225 1.00 92.00 86 ILE A C 1
ATOM 660 O O . ILE A 1 86 ? -5.720 6.353 -7.623 1.00 92.00 86 ILE A O 1
ATOM 664 N N . VAL A 1 87 ? -4.408 5.665 -5.939 1.00 90.94 87 VAL A N 1
ATOM 665 C CA . VAL A 1 87 ? -5.413 5.879 -4.883 1.00 90.94 87 VAL A CA 1
ATOM 666 C C . VAL A 1 87 ? -5.856 7.340 -4.859 1.00 90.94 87 VAL A C 1
ATOM 668 O O . VAL A 1 87 ? -7.053 7.602 -4.932 1.00 90.94 87 VAL A O 1
ATOM 671 N N . ASN A 1 88 ? -4.912 8.285 -4.797 1.00 88.94 88 ASN A N 1
ATOM 672 C CA . ASN A 1 88 ? -5.232 9.714 -4.766 1.00 88.94 88 ASN A CA 1
ATOM 673 C C . ASN A 1 88 ? -5.930 10.181 -6.052 1.00 88.94 88 ASN A C 1
ATOM 675 O O . ASN A 1 88 ? -6.908 10.920 -5.972 1.00 88.94 88 ASN A O 1
ATOM 679 N N . GLU A 1 89 ? -5.490 9.705 -7.218 1.00 88.88 89 GLU A N 1
ATOM 680 C CA . GLU A 1 89 ? -6.133 10.005 -8.505 1.00 88.88 89 GLU A CA 1
ATOM 681 C C . GLU A 1 89 ? -7.581 9.505 -8.560 1.00 88.88 89 GLU A C 1
ATOM 683 O O . GLU A 1 89 ? -8.460 10.219 -9.036 1.00 88.88 89 GLU A O 1
ATOM 688 N N . THR A 1 90 ? -7.847 8.307 -8.031 1.00 88.44 90 THR A N 1
ATOM 689 C CA . THR A 1 90 ? -9.182 7.682 -8.054 1.00 88.44 90 THR A CA 1
ATOM 690 C C . THR A 1 90 ? -10.225 8.516 -7.312 1.00 88.44 90 THR A C 1
ATOM 692 O O . THR A 1 90 ? -11.380 8.558 -7.720 1.00 88.44 90 THR A O 1
ATOM 695 N N . ILE A 1 91 ? -9.815 9.218 -6.257 1.00 88.06 91 ILE A N 1
ATOM 696 C CA . ILE A 1 91 ? -10.686 10.089 -5.452 1.00 88.06 91 ILE A CA 1
ATOM 697 C C . ILE A 1 91 ? -10.542 11.580 -5.807 1.00 88.06 91 ILE A C 1
ATOM 699 O O . ILE A 1 91 ? -11.017 12.435 -5.056 1.00 88.06 91 ILE A O 1
ATOM 703 N N . GLY A 1 92 ? -9.844 11.899 -6.905 1.00 82.94 92 GLY A N 1
ATOM 704 C CA . GLY A 1 92 ? -9.666 13.265 -7.404 1.00 82.94 92 GLY A CA 1
ATOM 705 C C . GLY A 1 92 ? -8.812 14.172 -6.515 1.00 82.94 92 GLY A C 1
ATOM 706 O O . GLY A 1 92 ? -9.020 15.383 -6.513 1.00 82.94 92 GLY A O 1
ATOM 707 N N . ARG A 1 93 ? -7.878 13.615 -5.734 1.00 79.56 93 ARG A N 1
ATOM 708 C CA . ARG A 1 93 ? -6.977 14.407 -4.886 1.00 79.56 93 ARG A CA 1
ATOM 709 C C . ARG A 1 93 ? -5.666 14.726 -5.574 1.00 79.56 93 ARG A C 1
ATOM 711 O O . ARG A 1 93 ? -5.031 13.855 -6.166 1.00 79.56 93 ARG A O 1
ATOM 718 N N . ASN A 1 94 ? -5.211 15.963 -5.396 1.00 67.44 94 ASN A N 1
ATOM 719 C CA . ASN A 1 94 ? -3.904 16.380 -5.880 1.00 67.44 94 ASN A CA 1
ATOM 720 C C . ASN A 1 94 ? -2.776 15.853 -4.986 1.00 67.44 94 ASN A C 1
ATOM 722 O O . ASN A 1 94 ? -2.911 15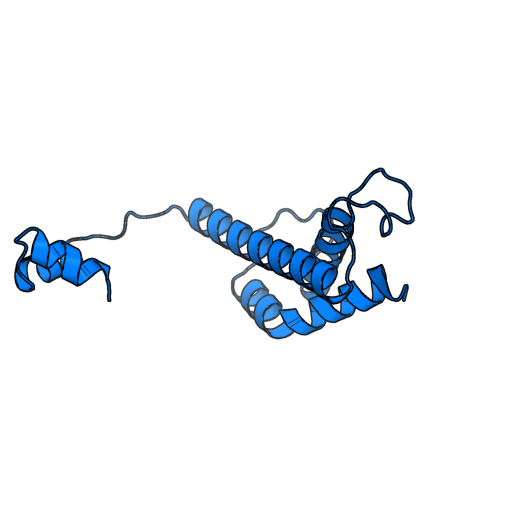.717 -3.764 1.00 67.44 94 ASN A O 1
ATOM 726 N N . ALA A 1 95 ? -1.613 15.620 -5.597 1.00 58.44 95 ALA A N 1
ATOM 727 C CA . ALA A 1 95 ? -0.391 15.316 -4.867 1.00 58.44 95 ALA A CA 1
ATOM 728 C C . ALA A 1 95 ? -0.077 16.451 -3.870 1.00 58.44 95 ALA A C 1
ATOM 730 O O . ALA A 1 95 ? 0.082 17.605 -4.258 1.00 58.44 95 ALA A O 1
ATOM 731 N N . GLY A 1 96 ? 0.016 16.120 -2.578 1.00 57.31 96 GLY A N 1
ATOM 732 C CA . GLY A 1 96 ? 0.316 17.083 -1.511 1.00 57.31 96 GLY A CA 1
ATOM 733 C C . GLY A 1 96 ? -0.888 17.532 -0.678 1.00 57.31 96 GLY A C 1
ATOM 734 O O . GLY A 1 96 ? -0.691 18.195 0.343 1.00 57.31 96 GLY A O 1
ATOM 735 N N . GLU A 1 97 ? -2.111 17.123 -1.029 1.00 64.38 97 GLU A N 1
ATOM 736 C CA . GLU A 1 97 ? -3.270 17.320 -0.159 1.00 64.38 97 GLU A CA 1
ATOM 737 C C . GLU A 1 97 ? -3.132 16.487 1.122 1.00 64.38 97 GLU A C 1
ATOM 739 O O . GLU A 1 97 ? -3.168 15.257 1.120 1.00 64.38 97 GLU A O 1
ATOM 744 N N . ARG A 1 98 ? -2.954 17.183 2.251 1.00 59.78 98 ARG A N 1
ATOM 745 C CA . ARG A 1 98 ? -2.792 16.574 3.583 1.00 59.78 98 ARG A CA 1
ATOM 746 C C . ARG A 1 98 ? -4.118 16.325 4.303 1.00 59.78 98 ARG A C 1
ATOM 748 O O . ARG A 1 98 ? -4.102 15.948 5.474 1.00 59.78 98 ARG A O 1
ATOM 755 N N . SER A 1 99 ? -5.253 16.585 3.652 1.00 67.88 99 SER A N 1
ATOM 756 C CA . SER A 1 99 ? -6.568 16.312 4.230 1.00 67.88 99 SER A CA 1
ATOM 757 C C . SER A 1 99 ? -6.735 14.804 4.434 1.00 67.88 99 SER A C 1
ATOM 759 O O . SER A 1 99 ? -6.151 13.987 3.728 1.00 67.88 99 SER A O 1
ATOM 761 N N . GLU A 1 100 ? -7.514 14.396 5.426 1.00 70.56 100 GLU A N 1
ATOM 762 C CA . GLU A 1 100 ? -7.770 12.974 5.683 1.00 70.56 100 GLU A CA 1
ATOM 763 C C . GLU A 1 100 ? -8.895 12.470 4.772 1.00 70.56 100 GLU A C 1
ATOM 765 O O . GLU A 1 100 ? -9.794 13.244 4.434 1.00 70.56 100 GLU A O 1
ATOM 770 N N . PHE A 1 101 ? -8.853 11.204 4.343 1.00 79.12 101 PHE A N 1
ATOM 771 C CA . PHE A 1 101 ? -9.920 10.616 3.521 1.00 79.12 101 PHE A CA 1
ATOM 772 C C . PHE A 1 101 ? -11.259 10.646 4.266 1.00 79.12 101 PHE A C 1
ATOM 774 O O . PHE A 1 101 ? -11.340 10.320 5.457 1.00 79.12 101 PHE A O 1
ATOM 781 N N . THR A 1 102 ? -12.324 11.049 3.571 1.00 81.88 102 THR A N 1
ATOM 782 C CA . THR A 1 102 ? -13.683 10.903 4.101 1.00 81.88 102 THR A CA 1
ATOM 783 C C . THR A 1 102 ? -14.053 9.421 4.151 1.00 81.88 102 THR A C 1
ATOM 785 O O . THR A 1 102 ? -13.422 8.581 3.513 1.00 81.88 102 THR A O 1
ATOM 788 N N . ARG A 1 103 ? -15.095 9.069 4.913 1.00 77.44 103 ARG A N 1
ATOM 789 C CA . ARG A 1 103 ? -15.580 7.681 4.945 1.00 77.44 103 ARG A CA 1
ATOM 790 C C . ARG A 1 103 ? -15.992 7.198 3.551 1.00 77.44 103 ARG A C 1
ATOM 792 O O . ARG A 1 103 ? -15.565 6.128 3.159 1.00 77.44 103 ARG A O 1
ATOM 799 N N . GLN A 1 104 ? -16.722 8.025 2.804 1.00 84.69 104 GLN A N 1
ATOM 800 C CA . GLN A 1 104 ? -17.134 7.715 1.432 1.00 84.69 104 GLN A CA 1
ATOM 801 C C . GLN A 1 104 ? -15.929 7.485 0.509 1.00 84.69 104 GLN A C 1
ATOM 803 O O . GLN A 1 104 ? -15.938 6.539 -0.265 1.00 84.69 104 GLN A O 1
ATOM 808 N N . GLN A 1 105 ? -14.869 8.292 0.643 1.00 86.69 105 GLN A N 1
ATOM 809 C CA . GLN A 1 105 ? -13.630 8.097 -0.117 1.00 86.69 105 GLN A CA 1
ATOM 810 C C . GLN A 1 105 ? -12.938 6.779 0.243 1.00 86.69 105 GLN A C 1
ATOM 812 O O . GLN A 1 105 ? -12.457 6.087 -0.643 1.00 86.69 105 GLN A O 1
ATOM 817 N N . LEU A 1 106 ? -12.892 6.414 1.528 1.00 83.19 106 LEU A N 1
ATOM 818 C CA . LEU A 1 106 ? -12.331 5.128 1.955 1.00 83.19 106 LEU A CA 1
ATOM 819 C C . LEU A 1 106 ? -13.151 3.946 1.425 1.00 83.19 106 LEU A C 1
ATOM 821 O O . LEU A 1 106 ? -12.565 2.996 0.920 1.00 83.19 106 LEU A O 1
ATOM 825 N N . ASP A 1 107 ? -14.480 4.031 1.492 1.00 86.81 107 ASP A N 1
ATOM 826 C CA . ASP A 1 107 ? -15.376 2.986 0.990 1.00 86.81 107 ASP A CA 1
ATOM 827 C C . ASP A 1 107 ? -15.220 2.818 -0.540 1.00 86.81 107 ASP A C 1
ATOM 829 O O . ASP A 1 107 ? -15.186 1.698 -1.051 1.00 86.81 107 ASP A O 1
ATOM 833 N N . GLU A 1 108 ? -15.048 3.920 -1.278 1.00 90.25 108 GLU A N 1
ATOM 834 C CA . GLU A 1 108 ? -14.772 3.899 -2.719 1.00 90.25 108 GLU A CA 1
ATOM 835 C C . GLU A 1 108 ? -13.397 3.298 -3.049 1.00 90.25 108 GLU A C 1
ATOM 837 O O . GLU A 1 108 ? -13.290 2.467 -3.954 1.00 90.25 108 GLU A O 1
ATOM 842 N N . ILE A 1 109 ? -12.352 3.678 -2.302 1.00 88.94 109 ILE A N 1
ATOM 843 C CA . ILE A 1 109 ? -11.011 3.089 -2.435 1.00 88.94 109 ILE A CA 1
ATOM 844 C C . ILE A 1 109 ? -11.079 1.584 -2.193 1.00 88.94 109 ILE A C 1
ATOM 846 O O . ILE A 1 109 ? -10.482 0.820 -2.946 1.00 88.94 109 ILE A O 1
ATOM 850 N N . ASP A 1 110 ? -11.811 1.150 -1.169 1.00 88.12 110 ASP A N 1
ATOM 851 C CA . ASP A 1 110 ? -11.944 -0.262 -0.833 1.00 88.12 110 ASP A CA 1
ATOM 852 C C . ASP A 1 110 ? -12.670 -1.044 -1.935 1.00 88.12 110 ASP A C 1
ATOM 854 O O . ASP A 1 110 ? -12.228 -2.147 -2.273 1.00 88.12 110 ASP A O 1
ATOM 858 N N . ALA A 1 111 ? -13.721 -0.467 -2.528 1.00 92.25 111 ALA A N 1
ATOM 859 C CA . ALA A 1 111 ? -14.463 -1.065 -3.637 1.00 92.25 111 ALA A CA 1
ATOM 860 C C . ALA A 1 111 ? -13.612 -1.202 -4.911 1.00 92.25 111 ALA A C 1
ATOM 862 O O . ALA A 1 111 ? -13.683 -2.223 -5.591 1.00 92.25 111 ALA A O 1
ATOM 863 N N . LYS A 1 112 ? -12.773 -0.203 -5.211 1.00 93.56 112 LYS A N 1
ATOM 864 C CA . LYS A 1 112 ? -11.925 -0.164 -6.417 1.00 93.56 112 LYS A CA 1
ATOM 865 C C . LYS A 1 112 ? -10.497 -0.656 -6.179 1.00 93.56 112 LYS A C 1
ATOM 867 O O . LYS A 1 112 ? -9.656 -0.575 -7.071 1.00 93.56 112 LYS A O 1
ATOM 872 N N . PHE A 1 113 ? -10.185 -1.175 -4.991 1.00 92.50 113 PHE A N 1
ATOM 873 C CA . PHE A 1 113 ? -8.801 -1.448 -4.592 1.00 92.50 113 PHE A CA 1
ATOM 874 C C . PHE A 1 113 ? -8.085 -2.422 -5.536 1.00 92.50 113 PHE A C 1
ATOM 876 O O . PHE A 1 113 ? -6.913 -2.233 -5.849 1.00 92.50 113 PHE A O 1
ATOM 883 N N . ALA A 1 114 ? -8.786 -3.454 -6.010 1.00 93.69 114 ALA A N 1
ATOM 884 C CA . ALA A 1 114 ? -8.222 -4.413 -6.957 1.00 93.69 114 ALA A CA 1
ATOM 885 C C . ALA A 1 114 ? -7.850 -3.751 -8.297 1.00 93.69 114 ALA A C 1
ATOM 887 O O . ALA A 1 114 ? -6.770 -4.001 -8.826 1.00 93.69 114 ALA A O 1
ATOM 888 N N . GLU A 1 115 ? -8.702 -2.858 -8.805 1.00 94.56 115 GLU A N 1
ATOM 889 C CA . GLU A 1 115 ? -8.459 -2.105 -10.041 1.00 94.56 115 GLU A CA 1
ATOM 890 C C . GLU A 1 115 ? -7.288 -1.132 -9.882 1.00 94.56 115 GLU A C 1
ATOM 892 O O . GLU A 1 115 ? -6.445 -1.018 -10.769 1.00 94.56 115 GLU A O 1
ATOM 897 N N . ILE A 1 116 ? -7.194 -0.467 -8.726 1.00 94.62 116 ILE A N 1
ATOM 898 C CA . ILE A 1 116 ? -6.076 0.420 -8.379 1.00 94.62 116 ILE A CA 1
ATOM 899 C C . ILE A 1 116 ? -4.750 -0.348 -8.426 1.00 94.62 116 ILE A C 1
ATOM 901 O O . ILE A 1 116 ? -3.784 0.124 -9.027 1.00 94.62 116 ILE A O 1
ATOM 905 N N . VAL A 1 117 ? -4.701 -1.539 -7.820 1.00 94.12 117 VAL A N 1
ATOM 906 C CA . VAL A 1 117 ? -3.500 -2.386 -7.834 1.00 94.12 117 VAL A CA 1
ATOM 907 C C . VAL A 1 117 ? -3.171 -2.841 -9.256 1.00 94.12 117 VAL A C 1
ATOM 909 O O . VAL A 1 117 ? -2.016 -2.743 -9.662 1.00 94.12 117 VAL A O 1
ATOM 912 N N . ALA A 1 118 ? -4.163 -3.271 -10.039 1.00 93.75 118 ALA A N 1
ATOM 913 C CA . ALA A 1 118 ? -3.952 -3.686 -11.427 1.00 93.75 118 ALA A CA 1
ATOM 914 C C . ALA A 1 118 ? -3.393 -2.547 -12.298 1.00 93.75 118 ALA A C 1
ATOM 916 O O . ALA A 1 118 ? -2.462 -2.757 -13.072 1.00 93.75 118 ALA A O 1
ATOM 917 N N . ARG A 1 119 ? -3.895 -1.319 -12.124 1.00 94.44 119 ARG A N 1
ATOM 918 C CA . ARG A 1 119 ? -3.349 -0.136 -12.804 1.00 94.44 119 ARG A CA 1
ATOM 919 C C . ARG A 1 119 ? -1.905 0.154 -12.385 1.00 94.44 119 ARG A C 1
ATOM 921 O O . ARG A 1 119 ? -1.090 0.484 -13.238 1.00 94.44 119 ARG A O 1
ATOM 928 N N . ALA A 1 120 ? -1.572 0.002 -11.100 1.00 93.62 120 ALA A N 1
ATOM 929 C CA . ALA A 1 120 ? -0.199 0.191 -10.620 1.00 93.62 120 ALA A CA 1
ATOM 930 C C . ALA A 1 120 ? 0.769 -0.844 -11.212 1.00 93.62 120 ALA A C 1
ATOM 932 O O . ALA A 1 120 ? 1.899 -0.503 -11.560 1.00 93.62 120 ALA A O 1
ATOM 933 N N . VAL A 1 121 ? 0.321 -2.094 -11.351 1.00 93.00 121 VAL A N 1
ATOM 934 C CA . VAL A 1 121 ? 1.080 -3.163 -12.013 1.00 93.00 121 VAL A CA 1
ATOM 935 C C . VAL A 1 121 ? 1.350 -2.808 -13.472 1.00 93.00 121 VAL A C 1
ATOM 937 O O . VAL A 1 121 ? 2.510 -2.824 -13.882 1.00 93.00 121 VAL A O 1
ATOM 940 N N . ALA A 1 122 ? 0.312 -2.413 -14.215 1.00 92.62 122 ALA A N 1
ATOM 941 C CA . ALA A 1 122 ? 0.441 -2.046 -15.623 1.00 92.62 122 ALA A CA 1
ATOM 942 C C . ALA A 1 122 ? 1.445 -0.898 -15.841 1.00 92.62 122 ALA A C 1
ATOM 944 O O . ALA A 1 122 ? 2.233 -0.920 -16.782 1.00 92.62 122 ALA A O 1
ATOM 945 N N . GLU A 1 123 ? 1.477 0.083 -14.942 1.00 91.31 123 GLU A N 1
ATOM 946 C CA . GLU A 1 123 ? 2.409 1.207 -15.054 1.00 91.31 123 GLU A CA 1
ATOM 947 C C . GLU A 1 123 ? 3.852 0.835 -14.678 1.00 91.31 123 GLU A C 1
ATOM 949 O O . GLU A 1 123 ? 4.820 1.186 -15.362 1.00 91.31 123 GLU A O 1
ATOM 954 N N . VAL A 1 124 ? 4.030 0.136 -13.555 1.00 90.38 124 VAL A N 1
ATOM 955 C CA . VAL A 1 124 ? 5.365 -0.101 -12.990 1.00 90.38 124 VAL A CA 1
ATOM 956 C C . VAL A 1 124 ? 6.060 -1.280 -13.661 1.00 90.38 124 VAL A C 1
ATOM 958 O O . VAL A 1 124 ? 7.255 -1.188 -13.963 1.00 90.38 124 VAL A O 1
ATOM 961 N N . ILE A 1 125 ? 5.329 -2.374 -13.879 1.00 86.81 125 ILE 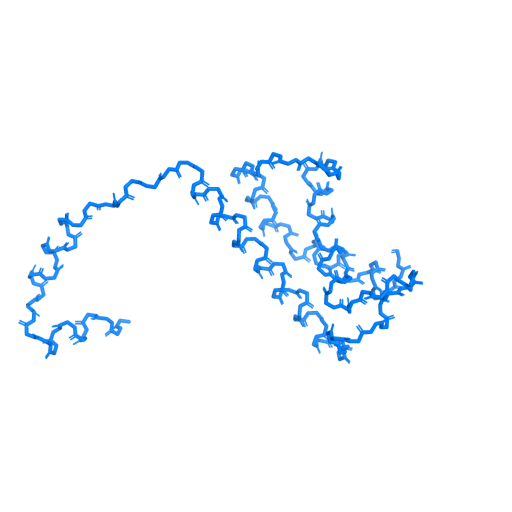A N 1
ATOM 962 C CA . ILE A 1 125 ? 5.861 -3.626 -14.422 1.00 86.81 125 ILE A CA 1
ATOM 963 C C . ILE A 1 125 ? 5.735 -3.630 -15.943 1.00 86.81 125 ILE A C 1
ATOM 965 O O . ILE A 1 125 ? 6.751 -3.783 -16.620 1.00 86.81 125 ILE A O 1
ATOM 969 N N . ASP A 1 126 ? 4.534 -3.386 -16.475 1.00 82.88 126 ASP A N 1
ATOM 970 C CA . ASP A 1 126 ? 4.296 -3.489 -17.923 1.00 82.88 126 ASP A CA 1
ATOM 971 C C . ASP A 1 126 ? 4.753 -2.229 -18.684 1.00 82.88 126 ASP A C 1
ATOM 973 O O . ASP A 1 126 ? 5.060 -2.294 -19.872 1.00 82.88 126 ASP A O 1
ATOM 977 N N . GLY A 1 127 ? 4.900 -1.094 -17.989 1.00 73.25 127 GLY A N 1
ATOM 978 C CA . GLY A 1 127 ? 5.442 0.145 -18.547 1.00 73.25 127 GLY A CA 1
ATOM 979 C C . GLY A 1 127 ? 4.463 0.969 -19.385 1.00 73.25 127 GLY A C 1
ATOM 980 O O . GLY A 1 127 ? 4.939 1.764 -20.197 1.00 73.25 127 GLY A O 1
ATOM 981 N N . ASN A 1 128 ? 3.153 0.784 -19.188 1.00 53.28 128 ASN A N 1
ATOM 982 C CA . ASN A 1 128 ? 2.095 1.602 -19.800 1.00 53.28 128 ASN A CA 1
ATOM 983 C C . ASN A 1 128 ? 1.879 2.948 -19.098 1.00 53.28 128 ASN A C 1
ATOM 985 O O . ASN A 1 128 ? 2.110 3.033 -17.872 1.00 53.28 128 ASN A O 1
#

Foldseek 3Di:
DPVVVVCVVVVDDPVNVVVVVVPPDPPDDDPVVVLVVLVVVVLVVLLVLQVVVCVVVVHDQQDCPLVPVPPNDGSSRLLSVQLVVLLCVQLPHDPPPPDGDDPVSSVSCVVCVVVSSVVSCCCRPVND

Sequence (128 aa):
MAALKLLQSKGYTTEQVTEALESLQPVPVTKARVRQAKRAGLDTRIKTAAARVLAEYSINPEGQTLDKKRLGRSNLIVMKSAIDRIVNETIGRNAGERSEFTRQQLDEIDAKFAEIVARAVAEVIDGN